Protein AF-A0A263D6D3-F1 (afdb_monomer_lite)

pLDDT: mean 78.69, std 13.06, range [45.34, 92.38]

Organism: NCBI:txid1854586

Secondary structure (DSSP, 8-state):
-------EEEEEEEEE-TTS-EEEEEEEEEHHHHHHHHHHHHHHHHHHHHHHHHHHHHHHHHH---

Structure (mmCIF, N/CA/C/O backbone):
data_AF-A0A263D6D3-F1
#
_entry.id   AF-A0A263D6D3-F1
#
loop_
_atom_site.group_PDB
_atom_site.id
_atom_site.type_symbol
_atom_site.label_atom_id
_atom_site.label_alt_id
_atom_site.label_comp_id
_atom_site.label_asym_id
_atom_site.label_entity_id
_atom_site.label_seq_id
_atom_site.pdbx_PDB_ins_code
_atom_site.Cartn_x
_atom_site.Cartn_y
_atom_site.Cartn_z
_atom_site.occupancy
_atom_site.B_iso_or_equiv
_atom_site.auth_seq_id
_atom_site.auth_comp_id
_atom_site.auth_asym_id
_atom_site.auth_atom_id
_atom_site.pdbx_PDB_model_num
ATOM 1 N N . MET A 1 1 ? 14.751 -5.980 -36.380 1.00 45.34 1 MET A N 1
ATOM 2 C CA . MET A 1 1 ? 13.817 -5.391 -35.401 1.00 45.34 1 MET A CA 1
ATOM 3 C C . MET A 1 1 ? 14.385 -5.706 -34.034 1.00 45.34 1 MET A C 1
ATOM 5 O O . MET A 1 1 ? 14.501 -6.880 -33.717 1.00 45.34 1 MET A O 1
ATOM 9 N N . MET A 1 2 ? 14.885 -4.705 -33.311 1.00 45.72 2 MET A N 1
ATOM 10 C CA . MET A 1 2 ? 15.315 -4.901 -31.927 1.00 45.72 2 MET A CA 1
ATOM 11 C C . MET A 1 2 ? 14.048 -4.890 -31.078 1.00 45.72 2 MET A C 1
ATOM 13 O O . MET A 1 2 ? 13.367 -3.869 -31.017 1.00 45.72 2 MET A O 1
ATOM 17 N N . ASP A 1 3 ? 13.695 -6.044 -30.523 1.00 49.69 3 ASP A N 1
ATOM 18 C CA . ASP A 1 3 ? 12.682 -6.138 -29.483 1.00 49.69 3 ASP A CA 1
ATOM 19 C C . ASP A 1 3 ? 13.286 -5.488 -28.238 1.00 49.69 3 ASP A C 1
ATOM 21 O O . ASP A 1 3 ? 14.162 -6.050 -27.579 1.00 49.69 3 ASP A O 1
ATOM 25 N N . SER A 1 4 ? 12.923 -4.234 -27.988 1.00 49.75 4 SER A N 1
ATOM 26 C CA . SER A 1 4 ? 13.288 -3.519 -26.767 1.00 49.75 4 SER A CA 1
ATOM 27 C C . SER A 1 4 ? 12.454 -4.099 -25.625 1.00 49.75 4 SER A C 1
ATOM 29 O O . SER A 1 4 ? 11.540 -3.443 -25.131 1.00 49.75 4 SER A O 1
ATOM 31 N N . GLY A 1 5 ? 12.720 -5.359 -25.271 1.00 53.75 5 GLY A N 1
ATOM 32 C CA . GLY A 1 5 ? 12.017 -6.144 -24.260 1.00 53.75 5 GLY A CA 1
ATOM 33 C C . GLY A 1 5 ? 12.298 -5.636 -22.851 1.00 53.75 5 GLY A C 1
ATOM 34 O O . GLY A 1 5 ? 12.912 -6.326 -22.044 1.00 53.75 5 GLY A O 1
ATOM 35 N N . TYR A 1 6 ? 11.892 -4.406 -22.561 1.00 63.72 6 TYR A N 1
ATOM 36 C CA . TYR A 1 6 ? 11.937 -3.868 -21.214 1.00 63.72 6 TYR A CA 1
ATOM 37 C C . TYR A 1 6 ? 10.679 -4.318 -20.471 1.00 63.72 6 TYR A C 1
ATOM 39 O O . TYR A 1 6 ? 9.562 -3.997 -20.880 1.00 63.72 6 TYR A O 1
ATOM 47 N N . GLY A 1 7 ? 10.866 -5.098 -19.403 1.00 81.69 7 GLY A N 1
ATOM 48 C CA . GLY A 1 7 ? 9.784 -5.563 -18.545 1.00 81.69 7 GLY A CA 1
ATOM 49 C C . GLY A 1 7 ? 9.237 -4.454 -17.644 1.00 81.69 7 GLY A C 1
ATOM 50 O O . GLY A 1 7 ? 9.654 -3.296 -17.703 1.00 81.69 7 GLY A O 1
ATOM 51 N N . ASN A 1 8 ? 8.308 -4.822 -16.763 1.00 85.75 8 ASN A N 1
ATOM 52 C CA . ASN A 1 8 ? 7.825 -3.960 -15.685 1.00 85.75 8 ASN A CA 1
ATOM 53 C C . ASN A 1 8 ? 8.279 -4.525 -14.339 1.00 85.75 8 ASN A C 1
ATOM 55 O O . ASN A 1 8 ? 8.155 -5.727 -14.098 1.00 85.75 8 ASN A O 1
ATOM 59 N N . ARG A 1 9 ? 8.715 -3.655 -13.424 1.00 85.12 9 ARG A N 1
ATOM 60 C CA . ARG A 1 9 ? 8.928 -4.016 -12.021 1.00 85.12 9 ARG A CA 1
ATOM 61 C C . ARG A 1 9 ? 7.737 -3.583 -11.184 1.00 85.12 9 ARG A C 1
ATOM 63 O O . ARG A 1 9 ? 7.238 -2.468 -11.320 1.00 85.12 9 ARG A O 1
ATOM 70 N N . THR A 1 10 ? 7.312 -4.474 -10.298 1.00 88.50 10 THR A N 1
ATOM 71 C CA . THR A 1 10 ? 6.188 -4.241 -9.393 1.00 88.50 10 THR A CA 1
ATOM 72 C C . THR A 1 10 ? 6.690 -4.147 -7.958 1.00 88.50 10 THR A C 1
ATOM 74 O O . THR A 1 10 ? 7.444 -5.007 -7.506 1.00 88.50 10 THR A O 1
ATOM 77 N N . TYR A 1 11 ? 6.248 -3.117 -7.243 1.00 87.25 11 TYR A N 1
ATOM 78 C CA . TYR A 1 11 ? 6.476 -2.916 -5.816 1.00 87.25 11 TYR A CA 1
ATOM 79 C C . TYR A 1 11 ? 5.140 -3.043 -5.106 1.00 87.25 11 TYR A C 1
ATOM 81 O O . TYR A 1 11 ? 4.186 -2.350 -5.457 1.00 87.25 11 TYR A O 1
ATOM 89 N N . GLN A 1 12 ? 5.073 -3.915 -4.107 1.00 91.94 12 GLN A N 1
ATOM 90 C CA . GLN A 1 12 ? 3.869 -4.112 -3.319 1.00 91.94 12 GLN A CA 1
ATOM 91 C C . GLN A 1 12 ? 4.161 -3.803 -1.855 1.00 91.94 12 GLN A C 1
ATOM 93 O O . GLN A 1 12 ? 5.125 -4.310 -1.284 1.00 91.94 12 GLN A O 1
ATOM 98 N N . SER A 1 13 ? 3.304 -2.987 -1.251 1.00 91.00 13 SER A N 1
ATOM 99 C CA . SER A 1 13 ? 3.267 -2.782 0.191 1.00 91.00 13 SER A CA 1
ATOM 100 C C . SER A 1 13 ? 1.924 -3.256 0.718 1.00 91.00 13 SER A C 1
ATOM 102 O O . SER A 1 13 ? 0.878 -2.927 0.154 1.00 91.00 13 SER A O 1
ATOM 104 N N . ILE A 1 14 ? 1.953 -4.053 1.780 1.00 92.38 14 ILE A N 1
ATOM 105 C CA . ILE A 1 14 ? 0.761 -4.596 2.423 1.00 92.38 14 ILE A CA 1
ATOM 106 C C . ILE A 1 14 ? 0.874 -4.315 3.914 1.00 92.38 14 ILE A C 1
ATOM 108 O O . ILE A 1 14 ? 1.820 -4.757 4.562 1.00 92.38 14 ILE A O 1
ATOM 112 N N . ILE A 1 15 ? -0.110 -3.611 4.460 1.00 90.69 15 ILE A N 1
ATOM 113 C CA . ILE A 1 15 ? -0.244 -3.390 5.898 1.00 90.69 15 ILE A CA 1
ATOM 114 C C . ILE A 1 15 ? -1.540 -4.054 6.335 1.00 90.69 15 ILE A C 1
ATOM 116 O O . ILE A 1 15 ? -2.587 -3.868 5.715 1.00 90.69 15 ILE A O 1
ATOM 120 N N . THR A 1 16 ? -1.467 -4.850 7.396 1.00 90.31 16 THR A N 1
ATOM 121 C CA . THR A 1 16 ? -2.634 -5.518 7.975 1.00 90.31 16 THR A CA 1
ATOM 122 C C . THR A 1 16 ? -2.875 -4.961 9.370 1.00 90.31 16 THR A C 1
ATOM 124 O O . THR A 1 16 ? -1.990 -5.019 10.222 1.00 90.31 16 THR A O 1
ATOM 127 N N . ALA A 1 17 ? -4.061 -4.404 9.589 1.00 79.94 17 ALA A N 1
ATOM 128 C CA . ALA A 1 17 ? -4.497 -3.883 10.874 1.00 79.94 17 ALA A CA 1
ATOM 129 C C . ALA A 1 17 ? -5.000 -5.010 11.797 1.00 79.94 17 ALA A C 1
ATOM 131 O O . ALA A 1 17 ? -5.531 -6.026 11.324 1.00 79.94 17 ALA A O 1
ATOM 132 N N . PRO A 1 18 ? -4.942 -4.806 13.125 1.00 70.56 18 PRO A N 1
ATOM 133 C CA . PRO A 1 18 ? -5.664 -5.634 14.083 1.00 70.56 18 PRO A CA 1
ATOM 134 C C . PRO A 1 18 ? -7.165 -5.706 13.737 1.00 70.56 18 PRO A C 1
ATOM 136 O O . PRO A 1 18 ? -7.827 -4.698 13.465 1.00 70.56 18 PRO A O 1
ATOM 139 N N . GLY A 1 19 ? -7.717 -6.921 13.707 1.00 75.81 19 GLY A N 1
ATOM 140 C CA . GLY A 1 19 ? -9.096 -7.170 13.266 1.00 75.81 19 GLY A CA 1
ATOM 141 C C . GLY A 1 19 ? -9.253 -7.447 11.766 1.00 75.81 19 GLY A C 1
ATOM 142 O O . GLY A 1 19 ? -10.363 -7.346 11.252 1.00 75.81 19 GLY A O 1
ATOM 143 N N . GLY A 1 20 ? -8.162 -7.782 11.068 1.00 82.81 20 GLY A N 1
ATOM 144 C CA . GLY A 1 20 ? -8.197 -8.436 9.754 1.00 82.81 20 GLY A CA 1
ATOM 145 C C . GLY A 1 20 ? -8.356 -7.515 8.545 1.00 82.81 20 GLY A C 1
ATOM 146 O O . GLY A 1 20 ? -8.500 -8.010 7.431 1.00 82.81 20 GLY A O 1
ATOM 147 N N . VAL A 1 21 ? -8.321 -6.191 8.725 1.00 84.75 21 VAL A N 1
ATOM 148 C CA . VAL A 1 21 ? -8.363 -5.257 7.589 1.00 84.75 21 VAL A CA 1
ATOM 149 C C . VAL A 1 21 ? -6.984 -5.154 6.957 1.00 84.75 21 VAL A C 1
ATOM 151 O O . VAL A 1 21 ? -5.994 -4.937 7.649 1.00 84.75 21 VAL A O 1
ATOM 154 N N . GLN A 1 22 ? -6.928 -5.284 5.635 1.00 91.44 22 GLN A N 1
ATOM 155 C CA . GLN A 1 22 ? -5.698 -5.210 4.862 1.00 91.44 22 GLN A CA 1
ATOM 156 C C . GLN A 1 22 ? 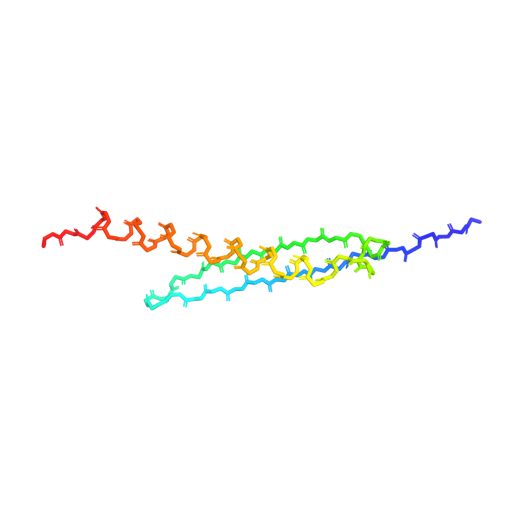-5.751 -4.027 3.894 1.00 91.44 22 GLN A C 1
ATOM 158 O O . GLN A 1 22 ? -6.722 -3.861 3.159 1.00 91.44 22 GLN A O 1
ATOM 163 N N . VAL A 1 23 ? -4.682 -3.233 3.874 1.00 88.38 23 VAL A N 1
ATOM 164 C CA . VAL A 1 23 ? -4.436 -2.202 2.864 1.00 88.38 23 VAL A CA 1
ATOM 165 C C . VAL A 1 23 ? -3.256 -2.660 2.019 1.00 88.38 23 VAL A C 1
ATOM 167 O O . VAL A 1 23 ? -2.167 -2.889 2.544 1.00 88.38 23 VAL A O 1
ATOM 170 N N . SER A 1 24 ? -3.477 -2.800 0.712 1.00 91.75 24 SER A N 1
ATOM 171 C CA . SER A 1 24 ? -2.437 -3.129 -0.262 1.00 91.75 24 SER A CA 1
ATOM 172 C C . SER A 1 24 ? -2.277 -1.988 -1.258 1.00 91.75 24 SER A C 1
ATOM 174 O O . SER A 1 24 ? -3.260 -1.495 -1.808 1.00 91.75 24 SER A O 1
ATOM 176 N N . VAL A 1 25 ? -1.032 -1.591 -1.506 1.00 90.81 25 VAL A N 1
ATOM 177 C CA . VAL A 1 25 ? -0.662 -0.657 -2.569 1.00 90.81 25 VAL A CA 1
ATOM 178 C C . VAL A 1 25 ? 0.323 -1.346 -3.495 1.00 90.81 25 VAL A C 1
ATOM 180 O O . VAL A 1 25 ? 1.292 -1.952 -3.042 1.00 90.81 25 VAL A O 1
ATOM 183 N N . THR A 1 26 ? 0.064 -1.235 -4.795 1.00 90.62 26 THR A N 1
ATOM 184 C CA . THR A 1 26 ? 0.908 -1.791 -5.852 1.00 90.62 26 THR A CA 1
ATOM 185 C C . THR A 1 26 ? 1.346 -0.667 -6.782 1.00 90.62 26 THR A C 1
ATOM 187 O O . THR A 1 26 ? 0.503 0.052 -7.314 1.00 90.62 26 THR A O 1
ATOM 190 N N . ILE A 1 27 ? 2.654 -0.521 -6.990 1.00 85.81 27 ILE A N 1
ATOM 191 C CA . ILE A 1 27 ? 3.248 0.426 -7.939 1.00 85.81 27 ILE A CA 1
ATOM 192 C C . ILE A 1 27 ? 3.948 -0.379 -9.027 1.00 85.81 27 ILE A C 1
ATOM 194 O O . ILE A 1 27 ? 4.779 -1.234 -8.730 1.00 85.81 27 ILE A O 1
ATOM 198 N N . THR A 1 28 ? 3.613 -0.105 -10.285 1.00 87.62 28 THR A N 1
ATOM 199 C CA . THR A 1 28 ? 4.232 -0.753 -11.448 1.00 87.62 28 THR A CA 1
ATOM 200 C C . THR A 1 28 ? 5.025 0.283 -12.227 1.00 87.62 28 THR A C 1
ATOM 202 O O . THR A 1 28 ? 4.474 1.315 -12.606 1.00 87.62 28 THR A O 1
ATOM 205 N N . VAL A 1 29 ? 6.309 0.014 -12.454 1.00 83.56 29 VAL A N 1
ATOM 206 C CA . VAL A 1 29 ? 7.234 0.935 -13.125 1.00 83.56 29 VAL A CA 1
ATOM 207 C C . VAL A 1 29 ? 7.946 0.205 -14.265 1.00 83.56 29 VAL A C 1
ATOM 209 O O . VAL A 1 29 ? 8.404 -0.922 -14.054 1.00 83.56 29 VAL A O 1
ATOM 212 N N . PRO A 1 30 ? 8.082 0.817 -15.455 1.00 83.94 30 PRO A N 1
ATOM 213 C CA . PRO A 1 30 ? 8.902 0.262 -16.529 1.00 83.94 30 PRO A CA 1
ATOM 214 C C . PRO A 1 30 ? 10.348 0.040 -16.074 1.00 83.94 30 PRO A C 1
ATOM 216 O O . PRO A 1 30 ? 10.948 0.923 -15.460 1.00 83.94 30 PRO A O 1
ATOM 219 N N . GLU A 1 31 ? 10.945 -1.105 -16.407 1.00 81.06 31 GLU A N 1
ATOM 220 C CA . GLU A 1 31 ? 12.311 -1.451 -15.986 1.00 81.06 31 GLU A CA 1
ATOM 221 C C . GLU A 1 31 ? 13.379 -0.466 -16.473 1.00 81.06 31 GLU A C 1
ATOM 223 O O . GLU A 1 31 ? 14.412 -0.318 -15.821 1.00 81.06 31 GLU A O 1
ATOM 228 N N . THR A 1 32 ? 13.108 0.267 -17.554 1.00 80.44 32 THR A N 1
ATOM 229 C CA . THR A 1 32 ? 13.954 1.367 -18.044 1.00 80.44 32 THR A CA 1
ATOM 230 C C . THR A 1 32 ? 14.105 2.516 -17.049 1.00 80.44 32 THR A C 1
ATOM 232 O O . THR A 1 32 ? 15.093 3.243 -17.107 1.00 80.44 32 THR A O 1
ATOM 235 N N . LEU A 1 33 ? 13.140 2.697 -16.143 1.00 73.56 33 LEU A N 1
ATOM 236 C CA . LEU A 1 33 ? 13.105 3.781 -15.153 1.00 73.56 33 LEU A CA 1
ATOM 237 C C . LEU A 1 33 ? 13.479 3.298 -13.741 1.00 73.56 33 LEU A C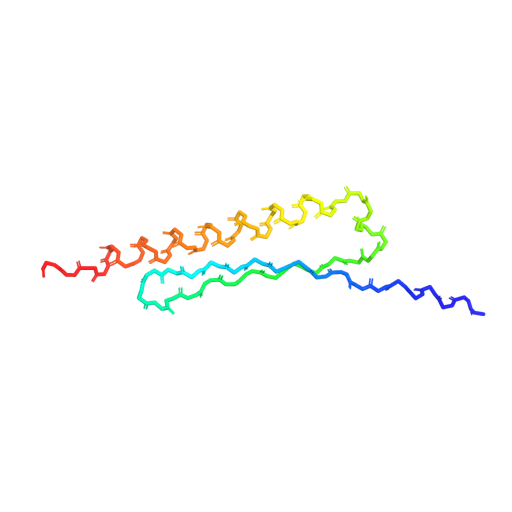 1
ATOM 239 O O . LEU A 1 33 ? 13.843 4.081 -12.868 1.00 73.56 33 LEU A O 1
ATOM 243 N N . VAL A 1 34 ? 13.456 1.983 -13.521 1.00 68.69 34 VAL A N 1
ATOM 244 C CA . VAL A 1 34 ? 13.665 1.332 -12.219 1.00 68.69 34 VAL A CA 1
ATOM 245 C C . VAL A 1 34 ? 15.056 1.573 -11.628 1.00 68.69 34 VAL A C 1
ATOM 247 O O . VAL A 1 34 ? 15.205 1.574 -10.404 1.00 68.69 34 VAL A O 1
ATOM 250 N N . TRP A 1 35 ? 16.087 1.758 -12.456 1.00 59.19 35 TRP A N 1
ATOM 251 C CA . TRP A 1 35 ? 17.483 1.820 -11.994 1.00 59.19 35 TRP A CA 1
ATOM 252 C C . TRP A 1 35 ? 17.785 3.066 -11.160 1.00 59.19 35 TRP A C 1
ATOM 254 O O . TRP A 1 35 ? 18.701 3.041 -10.342 1.00 59.19 35 TRP A O 1
ATOM 264 N N . LYS A 1 36 ? 17.005 4.133 -11.349 1.00 63.12 36 LYS A N 1
ATOM 265 C CA . LYS A 1 36 ? 17.156 5.387 -10.613 1.00 63.12 36 LYS A CA 1
ATOM 266 C C . LYS A 1 36 ? 16.280 5.421 -9.358 1.00 63.12 36 LYS A C 1
ATOM 268 O O . LYS A 1 36 ? 16.749 5.817 -8.297 1.00 63.12 36 LYS A O 1
ATOM 273 N N . ASP A 1 37 ? 15.065 4.882 -9.458 1.00 70.19 37 ASP A N 1
ATOM 274 C CA . ASP A 1 37 ? 13.989 5.232 -8.525 1.00 70.19 37 ASP A CA 1
ATOM 275 C C . ASP A 1 37 ? 13.452 4.022 -7.735 1.00 70.19 37 ASP A C 1
ATOM 277 O O . ASP A 1 37 ? 12.415 4.105 -7.085 1.00 70.19 37 ASP A O 1
ATOM 281 N N . SER A 1 38 ? 14.140 2.869 -7.750 1.00 72.88 38 SER A N 1
ATOM 282 C CA . SER A 1 38 ? 13.660 1.644 -7.077 1.00 72.88 38 SER A CA 1
ATOM 283 C C . SER A 1 38 ? 13.368 1.826 -5.587 1.00 72.88 38 SER A C 1
ATOM 285 O O . SER A 1 38 ? 12.376 1.301 -5.081 1.00 72.88 38 SER A O 1
ATOM 287 N N . LYS A 1 39 ? 14.251 2.536 -4.880 1.00 79.81 39 LYS A N 1
ATOM 288 C CA . LYS A 1 39 ? 14.094 2.803 -3.448 1.00 79.81 39 LYS A CA 1
ATOM 289 C C . LYS A 1 39 ? 12.939 3.774 -3.207 1.00 79.81 39 LYS A C 1
ATOM 291 O O . LYS A 1 39 ? 12.097 3.499 -2.361 1.00 79.81 39 LYS A O 1
ATOM 296 N N . GLU A 1 40 ? 12.852 4.831 -4.009 1.00 84.44 40 GLU A N 1
ATOM 297 C CA . GLU 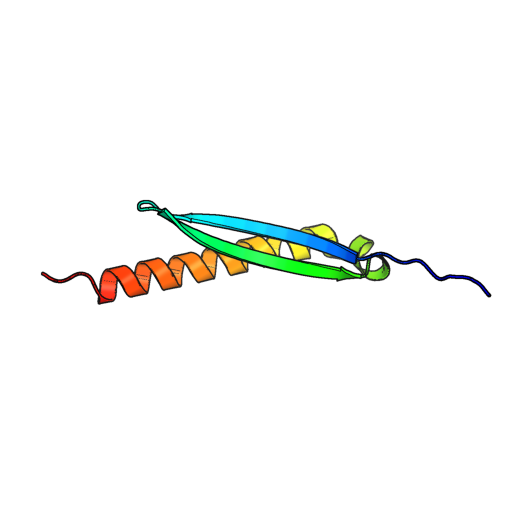A 1 40 ? 11.771 5.817 -3.937 1.00 84.44 40 GLU A CA 1
ATOM 298 C C . GLU A 1 40 ? 10.408 5.175 -4.223 1.00 84.44 40 GLU A C 1
ATOM 300 O O . GLU A 1 40 ? 9.441 5.431 -3.516 1.00 84.44 40 GLU A O 1
ATOM 305 N N . CYS A 1 41 ? 10.326 4.262 -5.195 1.00 83.94 41 CYS A N 1
ATOM 306 C CA . CYS A 1 41 ? 9.099 3.527 -5.504 1.00 83.94 41 CYS A CA 1
ATOM 307 C C . CYS A 1 41 ? 8.670 2.609 -4.353 1.00 83.94 41 CYS A C 1
ATOM 309 O O . CYS A 1 41 ? 7.483 2.526 -4.036 1.00 83.94 41 CYS A O 1
ATOM 311 N N . ALA A 1 42 ? 9.620 1.941 -3.694 1.00 83.12 42 ALA A N 1
ATOM 312 C CA . ALA A 1 42 ? 9.326 1.138 -2.510 1.00 83.12 42 ALA A CA 1
ATOM 313 C C . ALA A 1 42 ? 8.849 2.010 -1.333 1.00 83.12 42 ALA A C 1
ATOM 315 O O . ALA A 1 42 ? 7.856 1.677 -0.684 1.00 83.12 42 ALA A O 1
ATOM 316 N N . GLU A 1 43 ? 9.507 3.145 -1.092 1.00 88.00 43 GLU A N 1
ATOM 317 C CA . GLU A 1 43 ? 9.130 4.110 -0.053 1.00 88.00 43 GLU A CA 1
ATOM 318 C C . GLU A 1 43 ? 7.750 4.723 -0.328 1.00 88.00 43 GLU A C 1
ATOM 320 O O . GLU A 1 43 ? 6.918 4.789 0.574 1.00 88.00 43 GLU A O 1
ATOM 325 N N . LEU A 1 44 ? 7.451 5.084 -1.579 1.00 86.75 44 LEU A N 1
ATOM 326 C CA . LEU A 1 44 ? 6.135 5.564 -2.008 1.00 86.75 44 LEU A CA 1
ATOM 327 C C . LEU A 1 44 ? 5.043 4.520 -1.770 1.00 86.75 44 LEU A C 1
ATOM 329 O O . LEU A 1 44 ? 3.990 4.855 -1.226 1.00 86.75 44 LEU A O 1
ATOM 333 N N . ALA A 1 45 ? 5.291 3.253 -2.120 1.00 86.19 45 ALA A N 1
ATOM 334 C CA . ALA A 1 45 ? 4.336 2.175 -1.873 1.00 86.19 45 ALA A CA 1
ATOM 335 C C . ALA A 1 45 ? 4.062 2.006 -0.368 1.00 86.19 45 ALA A C 1
ATOM 337 O O . ALA A 1 45 ? 2.913 1.829 0.042 1.00 86.19 45 ALA A O 1
ATOM 338 N N . GLN A 1 46 ? 5.099 2.100 0.468 1.00 88.25 46 GLN A N 1
ATOM 339 C CA . GLN A 1 46 ? 4.970 2.020 1.924 1.00 88.25 46 GLN A CA 1
ATOM 340 C C . GLN A 1 46 ? 4.235 3.223 2.521 1.00 88.25 46 GLN A 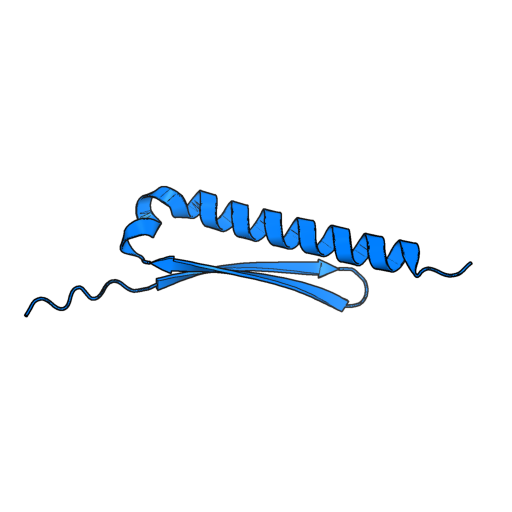C 1
ATOM 342 O O . GLN A 1 46 ? 3.326 3.034 3.333 1.00 88.25 46 GLN A O 1
ATOM 347 N N . MET A 1 47 ? 4.570 4.444 2.100 1.00 89.56 47 MET A N 1
ATOM 348 C CA . MET A 1 47 ? 3.904 5.669 2.551 1.00 89.56 47 MET A CA 1
ATOM 349 C C . MET A 1 47 ? 2.422 5.671 2.176 1.00 89.56 47 MET A C 1
ATOM 351 O O . MET A 1 47 ? 1.574 5.935 3.028 1.00 89.56 47 MET A O 1
ATOM 355 N N . ALA A 1 48 ? 2.093 5.311 0.934 1.00 88.50 48 ALA A N 1
ATOM 356 C CA . ALA A 1 48 ? 0.713 5.224 0.470 1.00 88.50 48 ALA A CA 1
ATOM 357 C C . ALA A 1 48 ? -0.086 4.163 1.243 1.00 88.50 48 ALA A C 1
ATOM 359 O O . ALA A 1 48 ? -1.210 4.432 1.671 1.00 88.50 48 ALA A O 1
ATOM 360 N N . ALA A 1 49 ? 0.497 2.984 1.491 1.00 89.06 49 ALA A N 1
ATOM 361 C CA . ALA A 1 49 ? -0.155 1.948 2.293 1.00 89.06 49 ALA A CA 1
ATOM 362 C C . ALA A 1 49 ? -0.379 2.405 3.745 1.00 89.06 49 ALA A C 1
ATOM 364 O O . ALA A 1 49 ? -1.448 2.172 4.310 1.00 89.06 49 ALA A O 1
ATOM 365 N N . SER A 1 50 ? 0.597 3.109 4.328 1.00 89.06 50 SER A N 1
ATOM 366 C CA . SER A 1 50 ? 0.516 3.646 5.694 1.00 89.06 50 SER A CA 1
ATOM 367 C C . SER A 1 50 ? -0.568 4.716 5.811 1.00 89.06 50 SER A C 1
ATOM 369 O O . SER A 1 50 ? -1.360 4.701 6.752 1.00 89.06 50 SER A O 1
ATOM 371 N N . HIS A 1 51 ? -0.658 5.605 4.821 1.00 88.75 51 HIS A N 1
ATOM 372 C CA . HIS A 1 51 ? -1.717 6.605 4.748 1.00 88.75 51 HIS A CA 1
ATOM 373 C C . HIS A 1 51 ? -3.102 5.962 4.607 1.00 88.75 51 HIS A C 1
ATOM 375 O O . HIS A 1 51 ? -4.033 6.339 5.317 1.00 88.75 51 HIS A O 1
ATOM 381 N N . GLY A 1 52 ? -3.231 4.946 3.747 1.00 85.38 52 GLY A N 1
ATOM 382 C CA . GLY A 1 52 ? -4.470 4.182 3.610 1.00 85.38 52 GLY A CA 1
ATOM 383 C C . GLY A 1 52 ? -4.904 3.535 4.928 1.00 85.38 52 GLY A C 1
ATOM 384 O O . GLY A 1 52 ? -6.086 3.577 5.265 1.00 85.38 52 GLY A O 1
ATOM 385 N N . MET A 1 53 ? -3.957 3.014 5.714 1.00 88.38 53 MET A N 1
ATOM 386 C CA . MET A 1 53 ? -4.265 2.448 7.029 1.00 88.38 53 MET A CA 1
ATOM 387 C C . MET A 1 53 ? -4.741 3.511 8.025 1.00 88.38 53 MET A C 1
ATOM 389 O O . MET A 1 53 ? -5.758 3.316 8.684 1.00 88.38 53 MET A O 1
ATOM 393 N N . ALA A 1 54 ? -4.095 4.679 8.067 1.00 87.38 54 ALA A N 1
ATOM 394 C CA . ALA A 1 54 ? -4.528 5.782 8.926 1.00 87.38 54 ALA A CA 1
ATOM 395 C C . ALA A 1 54 ? -5.962 6.257 8.606 1.00 87.38 54 ALA A C 1
ATOM 397 O O . ALA A 1 54 ? -6.720 6.609 9.510 1.00 87.38 54 ALA A O 1
ATOM 398 N N . LEU A 1 55 ? -6.361 6.241 7.328 1.00 85.94 55 LEU A N 1
ATOM 399 C CA . LEU A 1 55 ? -7.733 6.556 6.914 1.00 85.94 55 LEU A CA 1
ATOM 400 C C . LEU A 1 55 ? -8.736 5.486 7.362 1.00 85.94 55 LEU A C 1
ATOM 402 O O . LEU A 1 55 ? -9.830 5.826 7.815 1.00 85.94 55 LEU A O 1
ATOM 406 N N . VAL A 1 56 ? -8.367 4.206 7.265 1.00 85.12 56 VAL A N 1
ATOM 407 C CA . VAL A 1 56 ? -9.174 3.088 7.780 1.00 85.12 56 VAL A CA 1
ATOM 408 C C . VAL A 1 56 ? -9.368 3.217 9.289 1.00 85.12 56 VAL A C 1
ATOM 410 O O . VAL A 1 56 ? -10.498 3.116 9.771 1.00 85.12 56 VAL A O 1
ATOM 413 N N . ASP A 1 57 ? -8.293 3.478 10.029 1.00 83.81 57 ASP A N 1
ATOM 414 C CA . ASP A 1 57 ? -8.327 3.631 11.483 1.00 83.81 57 ASP A CA 1
ATOM 415 C C . ASP A 1 57 ? -9.173 4.837 11.898 1.00 83.81 57 ASP A C 1
ATOM 417 O O . ASP A 1 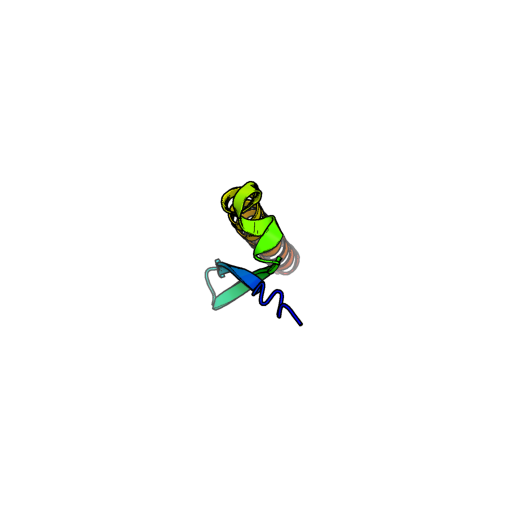57 ? -10.014 4.728 12.792 1.00 83.81 57 ASP A O 1
ATOM 421 N N . ARG A 1 58 ? -9.039 5.969 11.196 1.00 81.56 58 ARG A N 1
ATOM 422 C CA . ARG A 1 58 ? -9.890 7.145 11.411 1.00 81.56 58 ARG A CA 1
ATOM 423 C C . ARG A 1 58 ? -11.361 6.842 11.135 1.00 81.56 58 ARG A C 1
ATOM 425 O O . ARG A 1 58 ? -12.208 7.195 11.948 1.00 81.56 58 ARG A O 1
ATOM 432 N N . SER A 1 59 ? -11.673 6.153 10.037 1.00 78.81 59 SER A N 1
ATOM 433 C CA . SER A 1 59 ? -13.049 5.749 9.724 1.00 78.81 59 SER A CA 1
ATOM 434 C C . SER A 1 59 ? -13.625 4.814 10.790 1.00 78.81 59 SER A C 1
ATOM 436 O O . SER A 1 59 ? -14.804 4.918 11.123 1.00 78.81 59 SER A O 1
ATOM 438 N N . ARG A 1 60 ? -12.802 3.925 11.364 1.00 74.06 60 ARG A N 1
ATOM 439 C CA . ARG A 1 60 ? -13.191 3.089 12.507 1.00 74.06 60 ARG A CA 1
ATOM 440 C C . ARG A 1 60 ? -13.449 3.917 13.760 1.00 74.06 60 ARG A C 1
ATOM 442 O O . ARG A 1 60 ? -14.453 3.668 14.410 1.00 74.06 60 ARG A O 1
ATOM 449 N N . ALA A 1 61 ? -12.596 4.888 14.079 1.00 71.88 61 ALA A N 1
ATOM 450 C CA . ALA A 1 61 ? -12.787 5.774 15.227 1.00 71.88 61 ALA A CA 1
ATOM 451 C C . ALA A 1 61 ? -14.049 6.645 15.084 1.00 71.88 61 ALA A C 1
ATOM 453 O O . ALA A 1 61 ? -14.795 6.799 16.042 1.00 71.88 61 ALA A O 1
ATOM 454 N N . GLU A 1 62 ? -14.331 7.152 13.882 1.00 74.62 62 GLU A N 1
ATOM 455 C CA . GLU A 1 62 ? -15.554 7.910 13.576 1.00 74.62 62 GLU A CA 1
ATOM 456 C C . GLU A 1 62 ? -16.815 7.025 13.585 1.00 74.62 62 GLU A C 1
ATOM 458 O O . GLU A 1 62 ? -17.912 7.510 13.852 1.00 74.62 62 GLU A O 1
ATOM 463 N N . ARG A 1 63 ? -16.669 5.721 13.307 1.00 60.66 63 ARG A N 1
ATOM 464 C CA . ARG A 1 63 ? -17.744 4.720 13.396 1.00 60.66 63 ARG A CA 1
ATOM 465 C C . ARG A 1 63 ? -17.874 4.057 14.761 1.00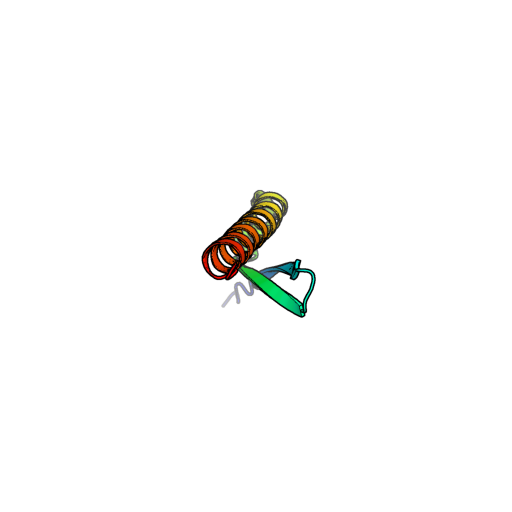 60.66 63 ARG A C 1
ATOM 467 O O . ARG A 1 63 ? -18.848 3.330 14.937 1.00 60.66 63 ARG A O 1
ATOM 474 N N . ALA A 1 64 ? -16.922 4.235 15.675 1.00 50.03 64 ALA A N 1
ATOM 475 C CA . ALA A 1 64 ? -16.983 3.626 16.994 1.00 50.03 64 ALA A CA 1
ATOM 476 C C . ALA A 1 64 ? -18.173 4.249 17.738 1.00 50.03 64 ALA A C 1
ATOM 478 O O . ALA A 1 64 ? -18.140 5.447 18.035 1.00 50.03 64 ALA A O 1
ATOM 479 N N . PRO A 1 65 ? -19.251 3.483 17.985 1.00 58.12 65 PRO A N 1
ATOM 480 C CA . PRO A 1 65 ? -20.314 3.969 18.832 1.00 58.12 65 PRO A CA 1
ATOM 481 C C . PRO A 1 65 ? -19.759 3.995 20.260 1.00 58.12 65 PRO A C 1
ATOM 483 O O . PRO A 1 65 ? -18.892 3.196 20.617 1.00 58.12 65 PRO A O 1
ATOM 486 N N . PHE A 1 66 ? -20.234 4.953 21.040 1.00 52.75 66 PHE A N 1
ATOM 487 C CA . PHE A 1 66 ? -20.372 4.833 22.492 1.00 52.75 66 PHE A CA 1
ATOM 488 C C . PHE A 1 66 ? -20.510 3.377 22.979 1.00 52.75 66 PHE A C 1
ATOM 490 O O . PHE A 1 66 ? -21.293 2.609 22.367 1.00 52.75 66 PHE A O 1
#

Foldseek 3Di:
DDPPPFDKDKAKDWDADPPGDIFIFIDIGTNVPCVVCVVVSNVVRNVVSVVVVVVVVVVVVVVDDD

Radius of gyration: 16.9 Å; chains: 1; bounding box: 38×16×58 Å

Sequence (66 aa):
MMDSGYGNRTYQSIITAPGGVQVSVTITVPETLVWKDSKECAELAQMAASHGMALVDRSRAERAPF